Protein AF-A0A2L2YMR2-F1 (afdb_monomer_lite)

Foldseek 3Di:
DPDDDPCPVVVVVVVVVCVVPCPPPVPVVVVVVCCCVPCPDPVNVVVCCVVCHNPDNDVCDPVNDD

Sequence (66 aa):
KHKNNSYQIYFLAKKLEKNMYSNDTNSKDRFQAFLDNKQFSRNGVRRYELIFGKTFLSTVGMTTTK

Radius of gyration: 19.51 Å; chains: 1; bounding box: 43×28×42 Å

Structure (mmCIF, N/CA/C/O backbone):
data_AF-A0A2L2YMR2-F1
#
_entry.id   AF-A0A2L2YMR2-F1
#
loop_
_atom_site.group_PDB
_atom_site.id
_atom_site.type_symbol
_atom_site.label_atom_id
_atom_site.label_alt_id
_atom_site.label_comp_id
_atom_site.label_asym_id
_atom_site.label_entity_id
_atom_site.label_seq_id
_atom_site.pdbx_PDB_ins_code
_atom_site.Cartn_x
_atom_site.Cartn_y
_atom_site.Cartn_z
_atom_site.occupancy
_atom_site.B_iso_or_equiv
_atom_site.auth_seq_id
_atom_site.auth_comp_id
_atom_site.auth_asym_id
_atom_site.auth_atom_id
_atom_site.pdbx_PDB_model_num
ATOM 1 N N . LYS A 1 1 ? 24.684 -16.410 2.881 1.00 50.34 1 LYS A N 1
ATOM 2 C CA . LYS A 1 1 ? 26.041 -15.991 2.441 1.00 50.34 1 LYS A CA 1
ATOM 3 C C . LYS A 1 1 ? 26.157 -16.219 0.928 1.00 50.34 1 LYS A C 1
ATOM 5 O O . LYS A 1 1 ? 26.618 -17.271 0.526 1.00 50.34 1 LYS A O 1
ATOM 10 N N . HIS A 1 2 ? 25.707 -15.277 0.093 1.00 58.84 2 HIS A N 1
ATOM 11 C CA . HIS A 1 2 ? 25.829 -15.364 -1.377 1.00 58.84 2 HIS A CA 1
ATOM 12 C C . HIS A 1 2 ? 27.062 -14.594 -1.863 1.00 58.84 2 HIS A C 1
ATOM 14 O O . HIS A 1 2 ? 26.959 -13.673 -2.666 1.00 58.84 2 HIS A O 1
ATOM 20 N N . LYS A 1 3 ? 28.229 -14.906 -1.297 1.00 59.81 3 LYS A N 1
ATOM 21 C CA . LYS A 1 3 ? 29.503 -14.400 -1.815 1.00 59.81 3 LYS A CA 1
ATOM 22 C C . LYS A 1 3 ?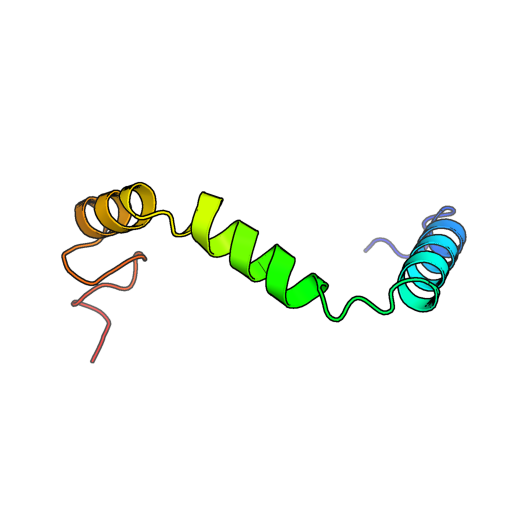 29.955 -15.432 -2.852 1.00 59.81 3 LYS A C 1
ATOM 24 O O . LYS A 1 3 ? 30.033 -16.599 -2.481 1.00 59.81 3 LYS A O 1
ATOM 29 N N . ASN A 1 4 ? 30.163 -15.006 -4.105 1.00 69.56 4 ASN A N 1
ATOM 30 C CA . ASN A 1 4 ? 30.568 -15.801 -5.289 1.00 69.56 4 ASN A CA 1
ATOM 31 C C . ASN A 1 4 ? 29.450 -16.187 -6.284 1.00 69.56 4 ASN A C 1
ATOM 33 O O . ASN A 1 4 ? 29.522 -17.232 -6.922 1.00 69.56 4 ASN A O 1
ATOM 37 N N . ASN A 1 5 ? 28.422 -15.352 -6.469 1.00 80.69 5 ASN A N 1
ATOM 38 C CA . ASN A 1 5 ? 27.506 -15.527 -7.603 1.00 80.69 5 ASN A CA 1
ATOM 39 C C . ASN A 1 5 ? 28.185 -15.044 -8.901 1.00 80.69 5 ASN A C 1
ATOM 41 O O . ASN A 1 5 ? 28.470 -13.853 -9.018 1.00 80.69 5 ASN A O 1
ATOM 45 N N . SER A 1 6 ? 28.386 -15.922 -9.890 1.00 82.75 6 SER A N 1
ATOM 46 C CA . SER A 1 6 ? 28.970 -15.570 -11.201 1.00 82.75 6 SER A CA 1
ATOM 47 C C . SER A 1 6 ? 28.208 -14.454 -11.925 1.00 82.75 6 SER A C 1
ATOM 49 O O . SER A 1 6 ? 28.785 -13.698 -12.701 1.00 82.75 6 SER A O 1
ATOM 51 N N . TYR A 1 7 ? 26.919 -14.287 -11.624 1.00 87.06 7 TYR A N 1
ATOM 52 C CA . TYR A 1 7 ? 26.086 -13.229 -12.195 1.00 87.06 7 TYR A CA 1
ATOM 53 C C . TYR A 1 7 ? 26.124 -11.917 -11.409 1.00 87.06 7 TYR A C 1
ATOM 55 O O . TYR A 1 7 ? 25.411 -10.980 -11.761 1.00 87.06 7 TYR A O 1
ATOM 63 N N . GLN A 1 8 ? 26.933 -11.810 -10.354 1.00 86.44 8 GLN A N 1
ATOM 64 C CA . GLN A 1 8 ? 27.002 -10.602 -9.535 1.00 86.44 8 GLN A CA 1
ATOM 65 C C . GLN A 1 8 ? 27.487 -9.396 -10.346 1.00 86.44 8 GLN A C 1
ATOM 67 O O . GLN A 1 8 ? 26.893 -8.327 -10.247 1.00 86.44 8 GLN A O 1
ATOM 72 N N . ILE A 1 9 ? 28.512 -9.572 -11.185 1.00 87.00 9 ILE A N 1
ATOM 73 C CA . ILE A 1 9 ? 29.035 -8.491 -12.033 1.00 87.00 9 ILE A CA 1
ATOM 74 C C . ILE A 1 9 ? 28.002 -8.074 -13.084 1.00 87.00 9 ILE A C 1
ATOM 76 O O . ILE A 1 9 ? 27.720 -6.888 -13.221 1.00 87.00 9 ILE A O 1
ATOM 80 N N . TYR A 1 10 ? 27.362 -9.041 -13.749 1.00 88.69 10 TYR A N 1
ATOM 81 C CA . TYR A 1 10 ? 26.280 -8.778 -14.704 1.00 88.69 10 TYR A CA 1
ATOM 82 C C . TYR A 1 10 ? 25.101 -8.032 -14.056 1.00 88.69 10 TYR A C 1
ATOM 84 O O . TYR A 1 10 ? 24.614 -7.035 -14.588 1.00 88.69 10 TYR A O 1
ATOM 92 N N . PHE A 1 11 ? 24.666 -8.476 -12.873 1.00 88.12 11 PHE A N 1
ATOM 93 C CA . PHE A 1 11 ? 23.593 -7.834 -12.117 1.00 88.12 11 PHE A CA 1
ATOM 94 C C . PHE A 1 11 ? 23.952 -6.398 -11.723 1.00 88.12 11 PHE A C 1
ATOM 96 O O . PHE A 1 11 ? 23.126 -5.498 -11.868 1.00 88.12 11 PHE A O 1
ATOM 103 N N . LEU A 1 12 ? 25.177 -6.174 -11.239 1.00 87.00 12 LEU A N 1
ATOM 104 C CA . LEU A 1 12 ? 25.651 -4.845 -10.856 1.00 87.00 12 LEU A CA 1
ATOM 105 C C . LEU A 1 12 ? 25.744 -3.909 -12.064 1.00 87.00 12 LEU A C 1
ATOM 107 O O . LEU A 1 12 ? 25.261 -2.784 -11.971 1.00 87.00 12 LEU A O 1
ATOM 111 N N . ALA A 1 13 ? 26.275 -4.378 -13.196 1.00 86.75 13 ALA A N 1
ATOM 112 C CA . ALA A 1 13 ? 26.348 -3.603 -14.434 1.00 86.75 13 ALA A CA 1
ATOM 113 C C . ALA A 1 13 ? 24.951 -3.182 -14.915 1.00 86.75 13 ALA A C 1
ATOM 115 O O . ALA A 1 13 ? 24.693 -1.997 -15.103 1.00 86.75 13 ALA A O 1
ATOM 116 N N . LYS A 1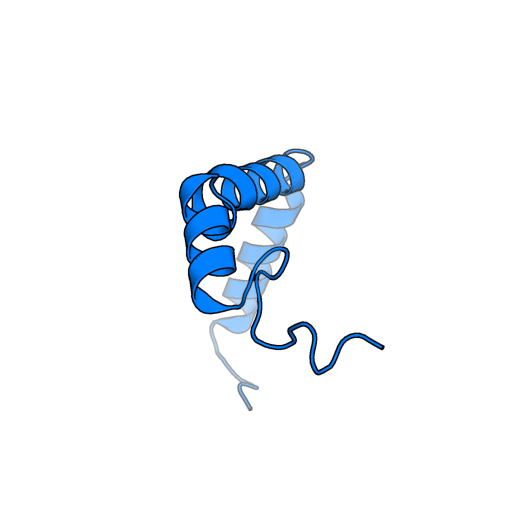 14 ? 24.009 -4.130 -14.983 1.00 85.94 14 LYS A N 1
ATOM 117 C CA . LYS A 1 14 ? 22.619 -3.862 -15.382 1.00 85.94 14 LYS A CA 1
ATOM 118 C C . LYS A 1 14 ? 21.895 -2.919 -14.415 1.00 85.94 14 LYS A C 1
ATOM 120 O O . LYS A 1 14 ? 21.070 -2.104 -14.822 1.00 85.94 14 LYS A O 1
ATOM 125 N N . LYS A 1 15 ? 22.189 -3.022 -13.114 1.00 81.75 15 LYS A N 1
ATOM 126 C CA . LYS A 1 15 ? 21.640 -2.128 -12.085 1.00 81.75 15 LYS A CA 1
ATOM 127 C C . LYS A 1 15 ? 22.188 -0.704 -12.227 1.00 81.75 15 LYS A C 1
ATOM 129 O O . LYS A 1 15 ? 21.419 0.241 -12.086 1.00 81.75 15 LYS A O 1
ATOM 134 N N . LEU A 1 16 ? 23.483 -0.553 -12.506 1.00 81.88 16 LEU A N 1
ATOM 135 C CA . LEU A 1 16 ? 24.123 0.745 -12.736 1.00 81.88 16 LEU A CA 1
ATOM 136 C C . LEU A 1 16 ? 23.625 1.404 -14.023 1.00 81.88 16 LEU A C 1
ATOM 138 O O . LEU A 1 16 ? 23.269 2.575 -13.984 1.00 81.88 16 LEU A O 1
ATOM 142 N N . GLU A 1 17 ? 23.516 0.645 -15.113 1.00 82.94 17 GLU A N 1
ATOM 143 C CA . GLU A 1 17 ? 22.948 1.103 -16.385 1.00 82.94 17 GLU A CA 1
ATOM 144 C C . GLU A 1 17 ? 21.531 1.655 -16.180 1.00 82.94 17 GLU A C 1
ATOM 146 O O . GLU A 1 17 ? 21.246 2.804 -16.513 1.00 82.94 17 GLU A O 1
ATOM 151 N N . LYS A 1 18 ? 20.664 0.882 -15.510 1.00 75.44 18 LYS A N 1
ATOM 152 C CA . LYS A 1 18 ? 19.311 1.327 -15.157 1.00 75.44 18 LYS A CA 1
ATOM 153 C C . LYS A 1 18 ? 19.321 2.634 -14.361 1.00 75.44 18 LYS A C 1
ATOM 155 O O . LYS A 1 18 ? 18.509 3.497 -14.661 1.00 75.44 18 LYS A O 1
ATOM 160 N N . ASN A 1 19 ? 20.220 2.774 -13.384 1.00 71.56 19 ASN A N 1
ATOM 161 C CA . ASN A 1 19 ? 20.310 3.963 -12.534 1.00 71.56 19 ASN A CA 1
ATOM 162 C C . ASN A 1 19 ? 20.874 5.200 -13.264 1.00 71.56 19 ASN A C 1
ATOM 164 O O . ASN A 1 19 ? 20.479 6.316 -12.943 1.00 71.56 19 ASN A O 1
ATOM 168 N N . MET A 1 20 ? 21.782 5.018 -14.231 1.00 72.12 20 MET A N 1
ATOM 169 C CA . MET A 1 20 ? 22.372 6.105 -15.030 1.00 72.12 20 MET A CA 1
ATOM 170 C C . MET A 1 20 ? 21.387 6.699 -16.041 1.00 72.12 20 MET A C 1
ATOM 172 O O . MET A 1 20 ? 21.384 7.908 -16.248 1.00 72.12 20 MET A O 1
ATOM 176 N N . TYR A 1 21 ? 20.549 5.866 -16.665 1.00 64.25 21 TYR A N 1
ATOM 177 C CA . TYR A 1 21 ? 19.516 6.331 -17.600 1.00 64.25 21 TYR A CA 1
ATOM 178 C C . TYR A 1 21 ? 18.221 6.759 -16.898 1.00 64.25 21 TYR A C 1
ATOM 180 O O . TYR A 1 21 ? 17.371 7.418 -17.497 1.00 64.25 21 TYR A O 1
ATOM 188 N N . SER A 1 22 ? 18.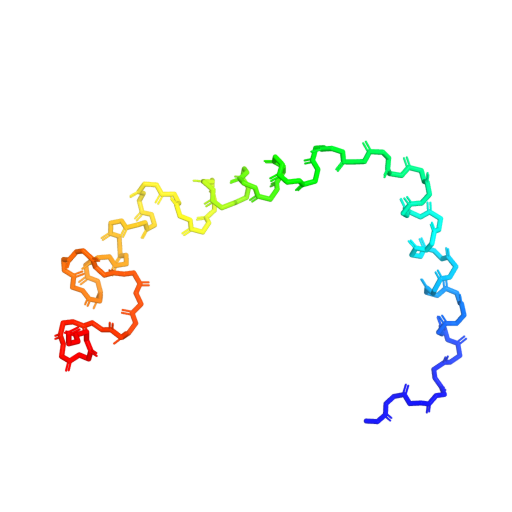058 6.407 -15.622 1.00 62.12 22 SER A N 1
ATOM 189 C CA . SER A 1 22 ? 16.912 6.810 -14.820 1.00 62.12 22 SER A CA 1
ATOM 190 C C . SER A 1 22 ? 17.156 8.177 -14.174 1.00 62.12 22 SER A C 1
ATOM 192 O O . SER A 1 22 ? 17.532 8.267 -13.007 1.00 62.12 22 SER A O 1
ATOM 194 N N . ASN A 1 23 ? 16.844 9.258 -14.889 1.00 60.28 23 ASN A N 1
ATOM 195 C CA . ASN A 1 23 ? 16.519 10.551 -14.267 1.00 60.28 23 ASN A CA 1
ATOM 196 C C . ASN A 1 23 ? 15.129 10.468 -13.603 1.00 60.28 23 ASN A C 1
ATOM 198 O O . ASN A 1 23 ? 14.230 11.249 -13.904 1.00 60.28 23 ASN A O 1
ATOM 202 N N . ASP A 1 24 ? 14.899 9.441 -12.781 1.00 62.81 24 ASP A N 1
ATOM 203 C CA . ASP A 1 24 ? 13.565 9.028 -12.343 1.00 62.81 24 ASP A CA 1
ATOM 204 C C . ASP A 1 24 ? 13.131 9.845 -11.124 1.00 62.81 24 ASP A C 1
ATOM 206 O O . ASP A 1 24 ? 12.966 9.337 -10.012 1.00 62.81 24 ASP A O 1
ATOM 210 N N . THR A 1 25 ? 12.923 11.143 -11.351 1.00 58.03 25 THR A N 1
ATOM 211 C CA . THR A 1 25 ? 12.101 11.995 -10.479 1.00 58.03 25 THR A CA 1
ATOM 212 C C . THR A 1 25 ? 10.715 11.372 -10.259 1.00 58.03 25 THR A C 1
ATOM 214 O O . THR A 1 25 ? 10.137 11.522 -9.188 1.00 58.03 25 THR A O 1
ATOM 217 N N . ASN A 1 26 ? 10.258 10.567 -11.225 1.00 63.53 26 ASN A N 1
ATOM 218 C CA . ASN A 1 26 ? 8.997 9.831 -11.255 1.00 63.53 26 ASN A CA 1
ATOM 219 C C . ASN A 1 26 ? 9.023 8.531 -10.413 1.00 63.53 26 ASN A C 1
ATOM 221 O O . ASN A 1 26 ? 7.989 7.907 -10.204 1.00 63.53 26 ASN A O 1
ATOM 225 N N . SER A 1 27 ? 10.170 8.093 -9.874 1.00 71.19 27 SER A N 1
ATOM 226 C CA . SER A 1 27 ? 10.249 6.855 -9.071 1.00 71.19 27 SER A CA 1
ATOM 227 C C . SER A 1 27 ? 9.437 6.959 -7.778 1.00 71.19 27 SER A C 1
ATOM 229 O O . SER A 1 27 ? 8.759 6.006 -7.382 1.00 71.19 27 SER A O 1
ATOM 231 N N . LYS A 1 28 ? 9.465 8.141 -7.150 1.00 72.19 28 LYS A N 1
ATOM 232 C CA . LYS A 1 28 ? 8.644 8.478 -5.982 1.00 72.19 28 LYS A CA 1
ATOM 233 C C . LYS A 1 28 ? 7.169 8.545 -6.353 1.00 72.19 28 LYS A C 1
ATOM 235 O O . LYS A 1 28 ? 6.366 7.939 -5.655 1.00 72.19 28 LYS A O 1
ATOM 240 N N . ASP A 1 29 ? 6.832 9.176 -7.473 1.00 79.56 29 ASP A N 1
ATOM 241 C CA . ASP A 1 29 ? 5.448 9.291 -7.949 1.00 79.56 29 ASP A CA 1
ATOM 242 C C . ASP A 1 29 ? 4.856 7.922 -8.302 1.00 79.56 29 ASP A C 1
ATOM 244 O O . ASP A 1 29 ? 3.716 7.615 -7.962 1.00 79.56 29 ASP A O 1
ATOM 248 N N . ARG A 1 30 ? 5.650 7.033 -8.904 1.00 84.00 30 ARG A N 1
ATOM 249 C CA . ARG A 1 30 ? 5.256 5.646 -9.192 1.00 84.00 30 ARG A CA 1
ATOM 250 C C . ARG A 1 30 ? 5.107 4.810 -7.932 1.00 84.00 30 ARG A C 1
ATOM 252 O O . ARG A 1 30 ? 4.209 3.970 -7.867 1.00 84.00 30 ARG A O 1
ATOM 259 N N . PHE A 1 31 ? 5.979 5.009 -6.946 1.00 86.62 31 PHE A N 1
ATOM 260 C CA . PHE A 1 31 ? 5.84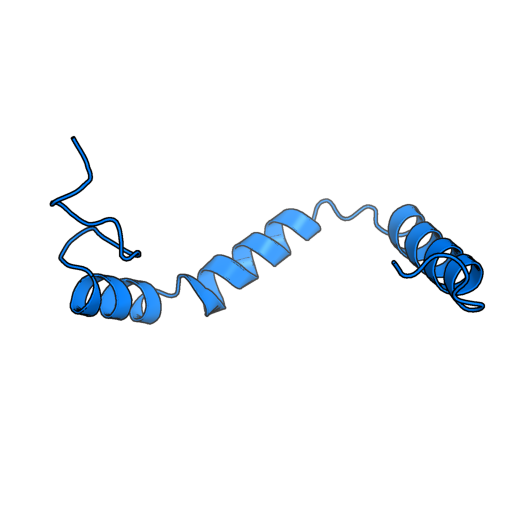5 4.340 -5.658 1.00 86.62 31 PHE A CA 1
ATOM 261 C C . PHE A 1 31 ? 4.605 4.838 -4.915 1.00 86.62 31 PHE A C 1
ATOM 263 O O . PHE A 1 31 ? 3.822 4.022 -4.441 1.00 86.62 31 PHE A O 1
ATOM 270 N N . GLN A 1 32 ? 4.357 6.148 -4.913 1.00 89.88 32 GLN A N 1
ATOM 271 C CA . GLN A 1 32 ? 3.144 6.739 -4.360 1.00 89.88 32 GLN A CA 1
ATOM 272 C C . GLN A 1 32 ? 1.896 6.203 -5.072 1.00 89.88 32 GLN A C 1
ATOM 274 O O . GLN A 1 32 ? 0.977 5.721 -4.421 1.00 89.88 32 GLN A O 1
ATOM 279 N N . ALA A 1 33 ? 1.904 6.139 -6.405 1.00 90.62 33 ALA A N 1
ATOM 280 C CA . ALA A 1 33 ? 0.815 5.548 -7.174 1.00 90.62 33 ALA A CA 1
ATOM 281 C C . ALA A 1 33 ? 0.591 4.066 -6.829 1.00 90.62 33 ALA A C 1
ATOM 283 O O . ALA A 1 33 ? -0.552 3.610 -6.788 1.00 90.62 33 ALA A O 1
ATOM 284 N N . PHE A 1 34 ? 1.652 3.301 -6.560 1.00 93.44 34 PHE A N 1
ATOM 285 C CA . PHE A 1 34 ? 1.528 1.931 -6.062 1.00 93.44 34 PHE A CA 1
ATOM 286 C C . PHE A 1 34 ? 0.882 1.890 -4.671 1.00 93.44 34 PHE A C 1
ATOM 288 O O . PHE A 1 34 ? -0.032 1.090 -4.457 1.00 93.44 34 PHE A O 1
ATOM 295 N N . LEU A 1 35 ? 1.314 2.753 -3.748 1.00 95.12 35 LEU A N 1
ATOM 296 C CA . LEU A 1 35 ? 0.721 2.862 -2.418 1.00 95.12 35 LEU A CA 1
ATOM 297 C C . LEU A 1 35 ? -0.773 3.187 -2.521 1.00 95.12 35 LEU A C 1
ATOM 299 O O . LEU A 1 35 ? -1.588 2.433 -1.998 1.00 95.12 35 LEU A O 1
ATOM 303 N N . ASP A 1 36 ? -1.140 4.215 -3.279 1.00 95.12 36 ASP A N 1
ATOM 304 C CA . ASP A 1 36 ? -2.518 4.706 -3.369 1.00 95.12 36 ASP A CA 1
ATOM 305 C C . ASP A 1 36 ? -3.453 3.723 -4.084 1.00 95.12 36 ASP A C 1
ATOM 307 O O . ASP A 1 36 ? -4.613 3.561 -3.706 1.00 95.12 36 ASP A O 1
ATOM 311 N N . ASN A 1 37 ? -2.963 3.028 -5.115 1.00 94.50 37 ASN A N 1
ATOM 312 C CA . ASN A 1 37 ? -3.812 2.168 -5.946 1.00 94.50 37 ASN A CA 1
ATOM 313 C C . ASN A 1 37 ? -3.777 0.691 -5.551 1.00 94.50 37 ASN A C 1
ATOM 315 O O . ASN A 1 37 ? -4.636 -0.077 -5.993 1.00 94.50 37 ASN A O 1
ATOM 319 N N . LYS A 1 38 ? -2.791 0.261 -4.757 1.00 92.19 38 LYS A N 1
ATOM 320 C CA . LYS A 1 38 ? -2.653 -1.133 -4.319 1.00 92.19 38 LYS A CA 1
ATOM 321 C C . LYS A 1 38 ? -2.774 -1.220 -2.804 1.00 92.19 38 LYS A C 1
ATOM 323 O O . LYS A 1 38 ? -3.848 -1.555 -2.304 1.00 92.19 38 LYS A O 1
ATOM 328 N N . GLN A 1 39 ? -1.699 -0.902 -2.088 1.00 91.38 39 GLN A N 1
ATOM 329 C CA . GLN A 1 39 ? -1.562 -1.198 -0.661 1.00 91.38 39 GLN A CA 1
ATOM 330 C C . GLN A 1 39 ? -2.558 -0.419 0.211 1.00 91.38 39 GLN A C 1
ATOM 332 O O . GLN A 1 39 ? -3.241 -1.005 1.046 1.00 91.38 39 GLN A O 1
ATOM 337 N N . PHE A 1 40 ? -2.688 0.881 -0.029 1.00 95.44 40 PHE A N 1
ATOM 338 C CA . PHE A 1 40 ? -3.500 1.823 0.741 1.00 95.44 40 PHE A CA 1
ATOM 339 C C . PHE A 1 40 ? -4.647 2.409 -0.084 1.00 95.44 40 PHE A C 1
ATOM 341 O O . PHE A 1 40 ? -5.092 3.532 0.143 1.00 95.44 40 PHE A O 1
ATOM 348 N N . SER A 1 41 ? -5.191 1.612 -1.008 1.00 96.81 41 SER A N 1
ATOM 349 C CA . SER A 1 41 ? -6.451 1.963 -1.665 1.00 96.81 41 SER A CA 1
ATOM 350 C C . SER A 1 41 ? -7.551 2.207 -0.633 1.00 96.81 41 SER A C 1
ATOM 352 O O . SER A 1 41 ? -7.573 1.582 0.428 1.00 96.81 41 SER A O 1
ATOM 354 N N . ARG A 1 42 ? -8.527 3.061 -0.956 1.00 96.00 42 ARG A N 1
ATOM 355 C CA . ARG A 1 42 ? -9.638 3.402 -0.046 1.00 96.00 42 ARG A CA 1
ATOM 356 C C . ARG A 1 42 ? -10.333 2.171 0.553 1.00 96.00 42 ARG A C 1
ATOM 358 O O . ARG A 1 42 ? -10.693 2.165 1.726 1.00 96.00 42 ARG A O 1
ATOM 365 N N . ASN A 1 43 ? -10.503 1.119 -0.246 1.00 96.56 43 ASN A N 1
ATOM 366 C CA . ASN A 1 43 ? -11.087 -0.144 0.208 1.00 96.56 43 ASN A CA 1
ATOM 367 C C . ASN A 1 43 ? -10.088 -1.000 1.004 1.00 96.56 43 ASN A C 1
ATOM 369 O O . ASN A 1 43 ? -10.492 -1.706 1.923 1.00 96.56 43 ASN A O 1
ATOM 373 N N . GLY A 1 44 ? -8.794 -0.944 0.673 1.00 95.88 44 GLY A N 1
ATOM 374 C CA . GLY A 1 44 ? -7.724 -1.568 1.455 1.00 95.88 44 GLY A CA 1
ATOM 375 C C . GLY A 1 44 ? -7.640 -0.990 2.865 1.00 95.88 44 GLY A C 1
ATOM 376 O O . GLY A 1 44 ? -7.742 -1.742 3.827 1.00 95.88 44 GLY A O 1
ATOM 377 N N . VAL A 1 45 ? -7.582 0.340 2.975 1.00 96.06 45 VAL A N 1
ATOM 378 C CA . VAL A 1 45 ? -7.566 1.079 4.247 1.00 96.06 45 VAL A CA 1
ATOM 379 C C . VAL A 1 45 ? -8.753 0.682 5.123 1.00 96.06 45 VAL A C 1
ATOM 381 O O . VAL A 1 45 ? -8.554 0.234 6.245 1.00 96.06 45 VAL A O 1
ATOM 384 N N . ARG A 1 46 ? -9.980 0.715 4.587 1.00 95.88 46 ARG A N 1
ATOM 385 C CA . ARG A 1 46 ? -11.189 0.324 5.338 1.00 95.88 46 ARG A CA 1
ATOM 386 C C . ARG A 1 46 ? -11.163 -1.122 5.835 1.00 95.88 46 ARG A C 1
ATOM 388 O O . ARG A 1 46 ? -11.639 -1.400 6.930 1.00 95.88 46 ARG A O 1
ATOM 395 N N . ARG A 1 47 ? -10.633 -2.056 5.038 1.00 95.81 47 ARG A N 1
ATOM 396 C CA . ARG A 1 47 ? -10.492 -3.461 5.458 1.00 95.81 47 ARG A CA 1
ATOM 397 C C . ARG A 1 47 ? -9.455 -3.613 6.562 1.00 95.81 47 ARG A C 1
ATOM 399 O O . ARG A 1 47 ? -9.673 -4.396 7.477 1.00 95.81 47 ARG A O 1
ATOM 406 N N . TYR A 1 48 ? -8.359 -2.864 6.496 1.00 95.44 48 TYR A N 1
ATOM 407 C CA . TYR A 1 48 ? -7.368 -2.862 7.562 1.00 95.44 48 TYR A CA 1
ATOM 408 C C . TYR A 1 48 ? -7.926 -2.276 8.859 1.00 95.44 48 TYR A C 1
ATOM 410 O O . TYR A 1 48 ? -7.769 -2.912 9.893 1.00 95.44 48 TYR A O 1
ATOM 418 N N . GLU A 1 49 ? -8.669 -1.169 8.805 1.00 93.88 49 GLU A N 1
ATOM 419 C CA . GLU A 1 49 ? -9.357 -0.629 9.987 1.00 93.88 49 GLU A CA 1
ATOM 420 C C . GLU A 1 49 ? -10.390 -1.610 10.564 1.00 93.88 49 GLU A C 1
ATOM 422 O O . GLU A 1 49 ? -10.560 -1.693 11.778 1.00 93.88 49 GLU A O 1
ATOM 427 N N . LEU A 1 50 ? -11.069 -2.390 9.715 1.00 92.19 50 LEU A N 1
ATOM 428 C CA . LEU A 1 50 ? -11.997 -3.429 10.171 1.00 92.19 50 LEU A CA 1
ATOM 429 C C . LEU A 1 50 ? -11.280 -4.561 10.929 1.00 92.19 50 LEU A C 1
ATOM 431 O O . LEU A 1 50 ? -11.822 -5.073 11.903 1.00 92.19 50 LEU A O 1
ATOM 435 N N . ILE A 1 51 ? -10.084 -4.959 10.484 1.00 92.50 51 ILE A N 1
ATOM 436 C CA . ILE A 1 51 ? -9.322 -6.077 11.068 1.00 92.50 51 ILE A CA 1
ATOM 437 C C . ILE A 1 51 ? -8.537 -5.636 12.308 1.00 92.50 51 ILE A C 1
ATOM 439 O O . ILE A 1 51 ? -8.508 -6.349 13.307 1.00 92.50 51 ILE A O 1
ATOM 443 N N . PHE A 1 52 ? -7.873 -4.483 12.237 1.00 90.44 52 PHE A N 1
ATOM 444 C CA . PHE A 1 52 ? -6.939 -4.018 13.264 1.00 90.44 52 PHE A CA 1
ATOM 445 C C . PHE A 1 52 ? -7.557 -3.040 14.263 1.00 90.44 52 PHE A C 1
ATOM 447 O O . PHE A 1 52 ? -6.963 -2.763 15.303 1.00 90.44 52 PHE A O 1
ATOM 454 N N . GLY A 1 53 ? -8.754 -2.540 13.970 1.00 89.06 53 GLY A N 1
ATOM 455 C CA . GLY A 1 53 ? -9.447 -1.551 14.776 1.00 89.06 53 GLY A CA 1
ATOM 456 C C . GLY A 1 53 ? -9.486 -0.187 14.099 1.00 89.06 53 GLY A C 1
ATOM 457 O O . GLY A 1 53 ? -8.641 0.171 13.275 1.00 89.06 53 GLY A O 1
ATOM 458 N N . LYS A 1 54 ? -10.508 0.591 14.467 1.00 89.06 54 LYS A N 1
ATOM 459 C CA . LYS A 1 54 ? -10.724 1.951 13.962 1.00 89.06 54 LYS A CA 1
ATOM 460 C C . LYS A 1 54 ? -9.436 2.767 14.111 1.00 89.06 54 LYS A C 1
ATOM 462 O O . LYS A 1 54 ? -8.844 2.732 15.181 1.00 89.06 54 LYS A O 1
ATOM 467 N N . THR A 1 55 ? -9.044 3.481 13.051 1.00 89.62 55 THR A N 1
ATOM 468 C CA . THR A 1 55 ? -7.803 4.273 12.932 1.00 89.62 55 THR A CA 1
ATOM 469 C C . THR A 1 55 ? -6.480 3.497 12.908 1.00 89.62 55 THR A C 1
ATOM 471 O O . THR A 1 55 ? -5.426 4.129 12.915 1.00 89.62 55 THR A O 1
ATOM 474 N N . PHE A 1 56 ? -6.488 2.161 12.844 1.00 90.56 56 PHE A N 1
ATOM 475 C CA . PHE A 1 56 ? -5.268 1.349 12.773 1.00 90.56 56 PHE A CA 1
ATOM 476 C C . PHE A 1 56 ? -5.185 0.561 11.466 1.00 90.56 56 PHE A C 1
ATOM 478 O O . PHE A 1 56 ? -6.162 -0.015 10.995 1.00 90.56 56 PHE A O 1
ATOM 485 N N . LEU A 1 57 ? -3.982 0.514 10.884 1.00 92.19 57 LEU A N 1
ATOM 486 C CA . LEU A 1 57 ? -3.688 -0.252 9.664 1.00 92.19 57 LEU A CA 1
ATOM 487 C C . LEU A 1 57 ? -2.709 -1.409 9.901 1.00 92.19 57 LEU A C 1
ATOM 489 O O . LEU A 1 57 ? -2.285 -2.067 8.953 1.00 92.19 57 LEU A O 1
ATOM 493 N N . SER A 1 58 ? -2.329 -1.645 11.156 1.00 88.44 58 SER A N 1
ATOM 494 C CA . SER A 1 58 ? -1.383 -2.682 11.553 1.00 88.44 58 SER A CA 1
ATOM 495 C C . SER A 1 58 ? -1.750 -3.266 12.915 1.00 88.44 58 SER A C 1
ATOM 497 O O . SER A 1 58 ? -2.572 -2.723 13.648 1.00 88.44 58 SER A O 1
ATOM 499 N N . THR A 1 59 ? -1.111 -4.379 13.261 1.00 83.38 59 THR A N 1
ATOM 500 C CA . THR A 1 59 ? -1.355 -5.143 14.492 1.00 83.38 59 THR A CA 1
ATOM 501 C C . THR A 1 59 ? -1.039 -4.381 15.780 1.00 83.38 59 THR A C 1
ATOM 503 O O . THR A 1 59 ? -1.493 -4.785 16.847 1.00 83.38 59 THR A O 1
ATOM 506 N N . VAL A 1 60 ? -0.264 -3.295 15.705 1.00 71.50 60 VAL A N 1
ATOM 507 C CA . VAL A 1 60 ? 0.162 -2.489 16.861 1.00 71.50 60 VAL A CA 1
ATOM 508 C C . VAL A 1 60 ? -0.918 -1.447 17.174 1.00 71.50 60 VAL A C 1
ATOM 510 O O . VAL A 1 60 ? -0.706 -0.245 17.045 1.00 71.50 60 VAL A O 1
ATOM 513 N N . GLY A 1 61 ? -2.112 -1.938 17.513 1.00 67.56 61 GLY A N 1
ATOM 514 C CA . GLY A 1 61 ? -3.305 -1.140 17.789 1.00 67.56 61 GLY A CA 1
ATOM 515 C C . GLY A 1 61 ? -3.260 -0.349 19.105 1.00 67.56 61 GLY A C 1
ATOM 516 O O . GLY A 1 61 ? -2.215 -0.182 19.740 1.00 67.56 61 GLY A O 1
ATOM 517 N N . MET A 1 62 ? -4.445 0.078 19.554 1.00 62.72 62 MET A N 1
ATOM 518 C CA . MET A 1 62 ? -4.691 0.918 20.742 1.00 62.72 62 MET A CA 1
ATOM 519 C C . MET A 1 62 ? -4.067 0.397 22.050 1.00 62.72 62 MET A C 1
ATOM 521 O O . MET A 1 62 ? -3.770 1.177 22.944 1.00 62.72 62 MET A O 1
ATOM 525 N N . THR A 1 63 ? -3.828 -0.911 22.167 1.00 64.12 63 THR A N 1
ATOM 526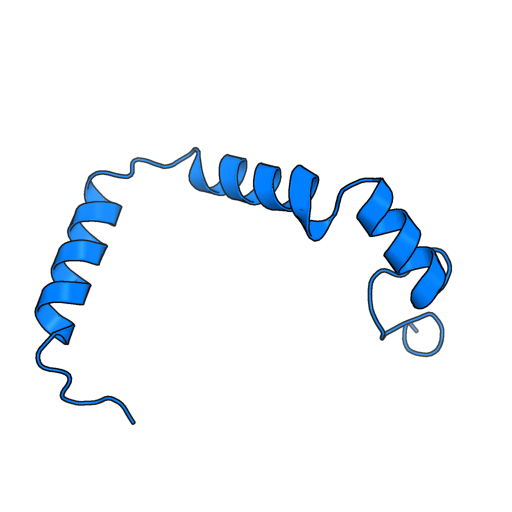 C CA . THR A 1 63 ? -3.182 -1.540 23.334 1.00 64.12 63 THR A CA 1
ATOM 527 C C . THR A 1 63 ? -1.686 -1.236 23.456 1.00 64.12 63 THR A C 1
ATOM 529 O O . THR A 1 63 ? -1.106 -1.429 24.520 1.00 64.12 63 THR A O 1
ATOM 532 N N . THR A 1 64 ? -1.049 -0.793 22.372 1.00 60.81 64 THR A N 1
ATOM 533 C CA . THR A 1 64 ? 0.409 -0.599 22.273 1.00 60.81 64 THR A CA 1
ATOM 534 C C . THR A 1 64 ? 0.820 0.833 21.941 1.00 60.81 64 THR A C 1
ATOM 536 O O . THR A 1 64 ? 1.978 1.187 22.155 1.00 60.81 64 THR A O 1
ATOM 539 N N . THR A 1 65 ? -0.098 1.670 21.457 1.00 58.97 65 THR A N 1
ATOM 540 C CA . THR A 1 65 ? 0.132 3.111 21.296 1.00 58.97 65 THR A CA 1
ATOM 541 C C . THR A 1 65 ? -0.101 3.800 22.645 1.00 58.97 65 THR A C 1
ATOM 543 O O . THR A 1 65 ? -1.247 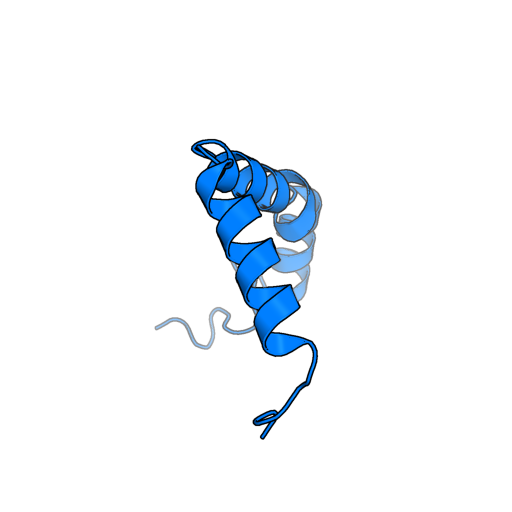3.957 23.056 1.00 58.97 65 THR A O 1
ATOM 546 N N . LYS A 1 66 ? 0.982 4.137 23.357 1.00 55.25 66 LYS A N 1
ATOM 547 C CA . LYS A 1 66 ? 0.945 4.979 24.565 1.00 55.25 66 LYS A CA 1
ATOM 548 C C . LYS A 1 66 ? 1.006 6.458 24.212 1.00 55.25 66 LYS A C 1
ATOM 550 O O . LYS A 1 66 ? 1.708 6.778 23.228 1.00 55.25 66 LYS A O 1
#

pLDDT: mean 81.33, std 13.24, range [50.34, 96.81]

Secondary structure (DSSP, 8-state):
--TT-TTHHHHHHHHHHHHHH---THHHHHHHHHIIIIIT-HHHHHHHHHHH-TT-SSS--TTT--

Organism: Parasteatoda tepidariorum (NCBI:txid114398)